Protein AF-A0A1X7UEL1-F1 (afdb_monomer)

Radius of gyration: 13.55 Å; Cα contacts (8 Å, |Δi|>4): 44; chains: 1; bounding box: 28×26×35 Å

Foldseek 3Di:
DPPPDVVCVCCVVVVHDDDDDDVVVDQAPPVPRDHCVVVVVVVVVVCVPDPPPPPD

Secondary structure (DSSP, 8-state):
-----GGGGGTTTTT-------TTT-SS-TTT----HHHHHHHHHHHHHSTT----

Organism: Amphimedon queenslandica (NCBI:txid400682)

pLDDT: mean 82.95, std 10.78, range [45.97, 92.69]

Structure (mmCIF, N/CA/C/O backbone):
data_AF-A0A1X7UEL1-F1
#
_entry.id   AF-A0A1X7UEL1-F1
#
loop_
_atom_site.group_PDB
_atom_site.id
_atom_site.type_symbol
_atom_site.label_atom_id
_atom_site.label_alt_id
_atom_site.label_comp_id
_atom_site.label_asym_id
_atom_site.label_entity_id
_atom_site.label_seq_id
_atom_site.pdbx_PDB_ins_code
_atom_site.Cartn_x
_atom_site.Cartn_y
_atom_site.Cartn_z
_atom_site.occupancy
_atom_site.B_iso_or_equiv
_atom_site.auth_seq_id
_atom_site.auth_comp_id
_atom_site.auth_asym_id
_atom_site.auth_atom_id
_atom_site.pdbx_PDB_model_num
ATOM 1 N N . MET A 1 1 ? 10.022 -9.158 -0.864 1.00 59.31 1 MET A N 1
ATOM 2 C CA . MET A 1 1 ? 8.637 -8.702 -1.109 1.00 59.31 1 MET A CA 1
ATOM 3 C C . MET A 1 1 ? 8.231 -7.829 0.067 1.00 59.31 1 MET A C 1
ATOM 5 O O . MET A 1 1 ? 8.278 -8.309 1.193 1.00 59.31 1 MET A O 1
ATOM 9 N N . SER A 1 2 ? 7.973 -6.545 -0.180 1.00 60.06 2 SER A N 1
ATOM 10 C CA . SER A 1 2 ? 7.781 -5.530 0.872 1.00 60.06 2 SER A CA 1
ATOM 11 C C . SER A 1 2 ? 6.364 -5.552 1.463 1.00 60.06 2 SER A C 1
ATOM 13 O O . SER A 1 2 ? 6.178 -5.345 2.659 1.00 60.06 2 SER A O 1
ATOM 15 N N . ASP A 1 3 ? 5.363 -5.914 0.655 1.00 64.88 3 ASP A N 1
ATOM 16 C CA . ASP A 1 3 ? 3.949 -5.666 0.977 1.00 64.88 3 ASP A CA 1
ATOM 17 C C . ASP A 1 3 ? 3.193 -6.922 1.434 1.00 64.88 3 ASP A C 1
ATOM 19 O O . ASP A 1 3 ? 2.057 -7.191 1.036 1.00 64.88 3 ASP A O 1
ATOM 23 N N . CYS A 1 4 ? 3.830 -7.725 2.291 1.00 68.00 4 CYS A N 1
ATOM 24 C CA . CYS A 1 4 ? 3.264 -8.966 2.834 1.00 68.00 4 CYS A CA 1
ATOM 25 C C . CYS A 1 4 ? 2.583 -8.764 4.197 1.00 68.00 4 CYS A C 1
ATOM 27 O O . CYS A 1 4 ? 2.780 -9.557 5.124 1.00 68.00 4 CYS A O 1
ATOM 29 N N . TRP A 1 5 ? 1.784 -7.704 4.365 1.00 79.06 5 TRP A N 1
ATOM 30 C CA . TRP A 1 5 ? 1.034 -7.547 5.611 1.00 79.06 5 TRP A CA 1
ATOM 31 C C . TRP A 1 5 ? 0.029 -8.693 5.773 1.00 79.06 5 TRP A C 1
ATOM 33 O O . TRP A 1 5 ? -0.770 -8.974 4.885 1.00 79.06 5 TRP A O 1
ATOM 43 N N . LYS A 1 6 ? 0.029 -9.345 6.942 1.00 81.12 6 LYS A N 1
ATOM 44 C CA . LYS A 1 6 ? -0.790 -10.538 7.218 1.00 81.12 6 LYS A CA 1
ATOM 45 C C . LYS A 1 6 ? -2.294 -10.328 6.991 1.00 81.12 6 LYS A C 1
ATOM 47 O O . LYS A 1 6 ? -2.998 -11.284 6.673 1.00 81.12 6 LYS A O 1
ATOM 52 N N . ALA A 1 7 ? -2.797 -9.100 7.141 1.00 81.75 7 ALA A N 1
ATOM 53 C CA . ALA A 1 7 ? -4.196 -8.775 6.859 1.00 81.75 7 ALA A CA 1
ATOM 54 C C . ALA A 1 7 ? -4.565 -8.993 5.378 1.00 81.75 7 ALA A C 1
ATOM 56 O O . ALA A 1 7 ? -5.697 -9.381 5.080 1.00 81.75 7 ALA A O 1
ATOM 57 N N . TYR A 1 8 ? -3.604 -8.835 4.462 1.00 85.19 8 TYR A N 1
ATOM 58 C CA . TYR A 1 8 ? -3.816 -8.983 3.023 1.00 85.19 8 TYR A CA 1
ATOM 59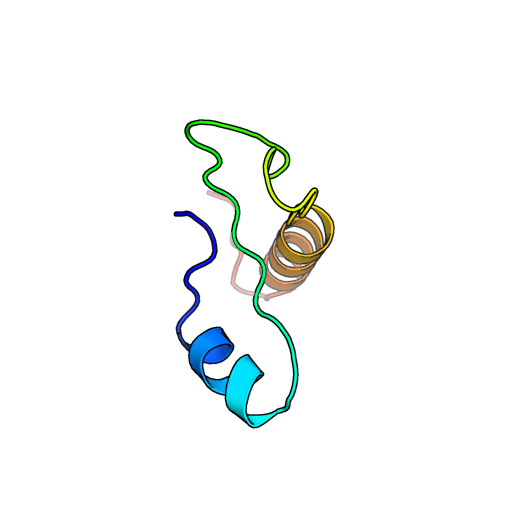 C C . TYR A 1 8 ? -4.094 -10.421 2.581 1.00 85.19 8 TYR A C 1
ATOM 61 O O . TYR A 1 8 ? -4.736 -10.630 1.555 1.00 85.19 8 TYR A O 1
ATOM 69 N N . ASN A 1 9 ? -3.769 -11.421 3.406 1.00 84.00 9 ASN A N 1
ATOM 70 C CA . ASN A 1 9 ? -4.111 -12.824 3.138 1.00 84.00 9 ASN A CA 1
ATOM 71 C C . ASN A 1 9 ? -5.627 -13.053 2.990 1.00 84.00 9 ASN A C 1
ATOM 73 O O . ASN A 1 9 ? -6.053 -14.030 2.378 1.00 84.00 9 ASN A O 1
ATOM 77 N N . LYS A 1 10 ? -6.456 -12.165 3.553 1.00 88.50 10 LYS A N 1
ATOM 78 C CA . LYS A 1 10 ? -7.919 -12.246 3.455 1.00 88.50 10 LYS A CA 1
ATOM 79 C C . LYS A 1 10 ? -8.483 -11.552 2.212 1.00 88.50 10 LYS A C 1
ATOM 81 O O . LYS A 1 10 ? -9.651 -11.761 1.903 1.00 88.50 10 LYS A O 1
ATOM 86 N N . LEU A 1 11 ? -7.686 -10.772 1.475 1.00 88.69 11 LEU A N 1
ATOM 87 C CA . LEU A 1 11 ? -8.164 -10.021 0.306 1.00 88.69 11 LEU A CA 1
ATOM 88 C C . LEU A 1 11 ? -8.747 -10.938 -0.767 1.00 88.69 11 LEU A C 1
ATOM 90 O O . LEU A 1 11 ? -9.823 -10.656 -1.286 1.00 88.69 11 LEU A O 1
ATOM 94 N N . GLN A 1 12 ? -8.111 -12.086 -1.012 1.00 86.50 12 GLN A N 1
ATOM 95 C CA . GLN A 1 12 ? -8.630 -13.076 -1.958 1.00 86.50 12 GLN A CA 1
ATOM 96 C C . GLN A 1 12 ? -10.024 -13.590 -1.563 1.00 86.50 12 GLN A C 1
ATOM 98 O O . GLN A 1 12 ? -10.887 -13.758 -2.424 1.00 86.50 12 GLN A O 1
ATOM 103 N N . GLN A 1 13 ? -10.280 -13.778 -0.263 1.00 91.50 13 GLN A N 1
ATOM 104 C CA . GLN A 1 13 ? -11.593 -14.202 0.250 1.00 91.50 13 GLN A CA 1
ATOM 105 C C . GLN A 1 13 ? -12.655 -13.115 0.046 1.00 91.50 13 GLN A C 1
ATOM 107 O O . GLN A 1 13 ? -13.819 -13.417 -0.202 1.00 91.50 13 GLN A O 1
ATOM 112 N N . LEU A 1 14 ? -12.233 -11.851 0.085 1.00 92.25 14 LEU A N 1
ATOM 113 C CA . LEU A 1 14 ? -13.054 -10.674 -0.189 1.00 92.25 14 LEU A CA 1
ATOM 114 C C . LEU A 1 14 ? -13.158 -10.341 -1.689 1.00 92.25 14 LEU A C 1
ATOM 116 O O . LEU A 1 14 ? -13.692 -9.294 -2.037 1.00 92.25 14 LEU A O 1
ATOM 120 N N . ARG A 1 15 ? -12.672 -11.220 -2.580 1.00 92.69 15 ARG A N 1
ATOM 121 C CA . ARG A 1 15 ? -12.643 -11.023 -4.044 1.00 92.69 15 ARG A CA 1
ATOM 122 C C . ARG A 1 15 ? -11.765 -9.853 -4.511 1.00 92.69 15 ARG A C 1
ATOM 124 O O . ARG A 1 15 ? -11.904 -9.405 -5.646 1.00 92.69 15 ARG A O 1
ATOM 131 N N . TYR A 1 16 ? -10.820 -9.412 -3.684 1.00 89.31 16 TYR A N 1
ATOM 132 C CA . TYR A 1 16 ? -9.783 -8.459 -4.074 1.00 89.31 16 TYR A CA 1
ATOM 133 C C . TYR A 1 16 ? -8.514 -9.189 -4.525 1.00 89.31 16 TYR A C 1
ATOM 135 O O . TYR A 1 16 ? -8.087 -10.176 -3.918 1.00 89.31 16 TYR A O 1
ATOM 143 N N . ARG A 1 17 ? -7.886 -8.686 -5.593 1.00 87.38 17 ARG A N 1
ATOM 144 C CA . ARG A 1 17 ? -6.559 -9.130 -6.028 1.00 87.38 17 ARG A CA 1
ATOM 145 C C . ARG A 1 17 ? -5.506 -8.408 -5.194 1.00 87.38 17 ARG A C 1
ATOM 147 O O . ARG A 1 17 ? -5.512 -7.183 -5.133 1.00 87.38 17 ARG A O 1
ATOM 154 N N . HIS A 1 18 ? -4.613 -9.169 -4.569 1.00 85.75 18 HIS A N 1
ATOM 155 C CA . HIS A 1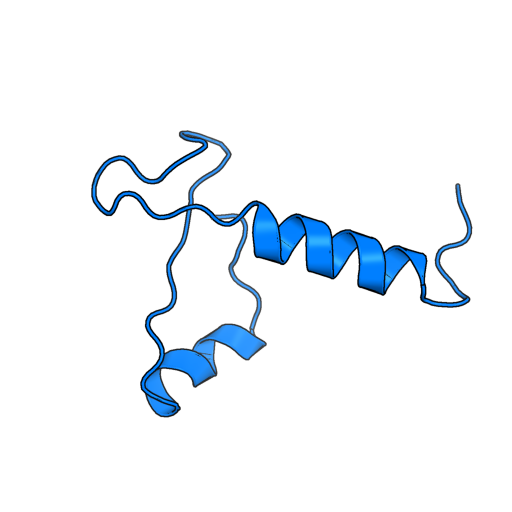 18 ? -3.447 -8.607 -3.892 1.00 85.75 18 HIS A CA 1
ATOM 156 C C . HIS A 1 18 ? -2.297 -8.484 -4.891 1.00 85.75 18 HIS A C 1
ATOM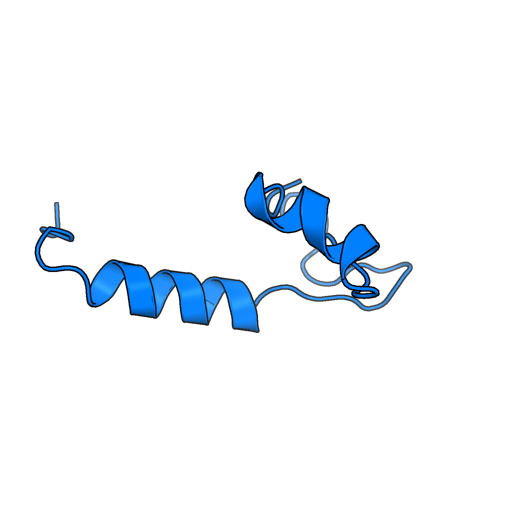 158 O O . HIS A 1 18 ? -1.751 -9.503 -5.311 1.00 85.75 18 HIS A O 1
ATOM 164 N N . GLY A 1 19 ? -1.989 -7.256 -5.305 1.00 86.38 19 GLY A N 1
ATOM 165 C CA . GLY A 1 19 ? -0.806 -6.944 -6.106 1.00 86.38 19 GLY A CA 1
ATOM 166 C C . GLY A 1 19 ? 0.413 -6.790 -5.203 1.00 86.38 19 GLY A C 1
ATOM 167 O O . GLY A 1 19 ? 0.316 -6.241 -4.105 1.00 86.38 19 GLY A O 1
ATOM 168 N N . THR A 1 20 ? 1.562 -7.288 -5.647 1.00 85.38 20 THR A N 1
ATOM 169 C CA . THR A 1 20 ? 2.806 -7.244 -4.870 1.00 85.38 20 THR A CA 1
ATOM 170 C C . THR A 1 20 ? 3.956 -6.770 -5.734 1.00 85.38 20 THR A C 1
ATOM 172 O O . THR A 1 20 ? 4.136 -7.273 -6.844 1.00 85.38 20 THR A O 1
ATOM 175 N N . VAL A 1 21 ? 4.773 -5.872 -5.186 1.00 86.81 21 VAL A N 1
ATOM 176 C CA . VAL A 1 21 ? 5.993 -5.383 -5.831 1.00 86.81 21 VAL A CA 1
ATOM 177 C C . VAL A 1 21 ? 7.212 -5.821 -5.021 1.00 86.81 21 VAL A C 1
ATOM 179 O O . VAL A 1 21 ? 7.191 -5.934 -3.787 1.00 86.81 21 VAL A O 1
ATOM 182 N N . ASN A 1 22 ? 8.299 -6.129 -5.726 1.00 85.69 22 ASN A N 1
ATOM 183 C CA . ASN A 1 22 ? 9.595 -6.356 -5.110 1.00 85.69 22 ASN A CA 1
ATOM 184 C C . ASN A 1 22 ? 10.463 -5.099 -5.239 1.00 85.69 22 ASN A C 1
ATOM 186 O O . ASN A 1 22 ? 11.282 -5.015 -6.146 1.00 85.69 22 ASN A O 1
ATOM 190 N N . HIS A 1 23 ? 10.333 -4.164 -4.29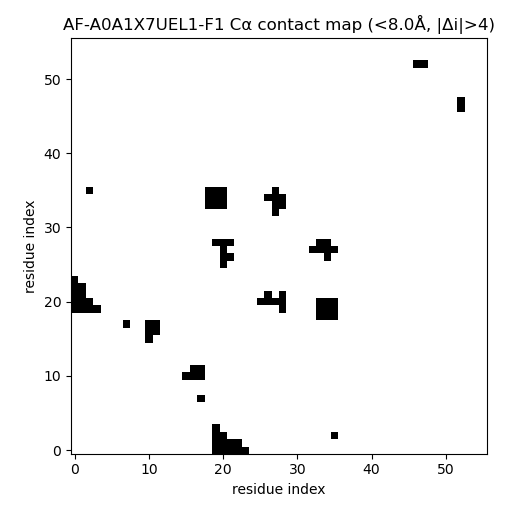4 1.00 83.12 23 HIS A N 1
ATOM 191 C CA . HIS A 1 23 ? 11.063 -2.881 -4.305 1.00 83.12 23 HIS A CA 1
ATOM 192 C C . HIS A 1 23 ? 12.591 -2.983 -4.255 1.00 83.12 23 HIS A C 1
ATOM 194 O O . HIS A 1 23 ? 13.276 -1.994 -4.489 1.00 83.12 23 HIS A O 1
ATOM 200 N N . SER A 1 24 ? 13.151 -4.162 -3.965 1.00 85.75 24 SER A N 1
ATOM 201 C CA . SER A 1 24 ? 14.594 -4.404 -4.114 1.00 85.75 24 SER A CA 1
ATOM 202 C C . SER A 1 24 ? 15.024 -4.610 -5.572 1.00 85.75 24 SER A C 1
ATOM 204 O O . SER A 1 24 ? 16.219 -4.632 -5.847 1.00 85.75 24 SER A O 1
ATOM 206 N N . VAL A 1 25 ? 14.071 -4.809 -6.483 1.00 86.31 25 VAL A N 1
ATOM 207 C CA . VAL A 1 25 ? 14.294 -5.132 -7.898 1.00 86.31 25 VAL A CA 1
ATOM 208 C C . VAL A 1 25 ? 13.655 -4.080 -8.797 1.00 86.31 25 VAL A C 1
ATOM 210 O O . VAL A 1 25 ? 14.303 -3.579 -9.709 1.00 86.31 25 VAL A O 1
ATOM 213 N N . GLU A 1 26 ? 12.399 -3.727 -8.536 1.00 88.00 26 GLU A N 1
ATOM 214 C CA . GLU A 1 26 ? 11.610 -2.844 -9.389 1.00 88.00 26 GLU A CA 1
ATOM 215 C C . GLU A 1 26 ? 10.630 -2.001 -8.567 1.00 88.00 26 GLU A C 1
ATOM 217 O O . GLU A 1 26 ? 10.194 -2.404 -7.492 1.00 88.00 26 GLU A O 1
ATOM 222 N N . PHE A 1 27 ? 10.283 -0.821 -9.080 1.00 85.88 27 PHE A N 1
ATOM 223 C CA . PHE A 1 27 ? 9.351 0.117 -8.436 1.00 85.88 27 PHE A CA 1
ATOM 224 C C . PHE A 1 27 ? 7.892 -0.065 -8.889 1.00 85.88 27 PHE A C 1
ATOM 226 O O . PHE A 1 27 ? 6.947 0.299 -8.187 1.00 85.88 27 PH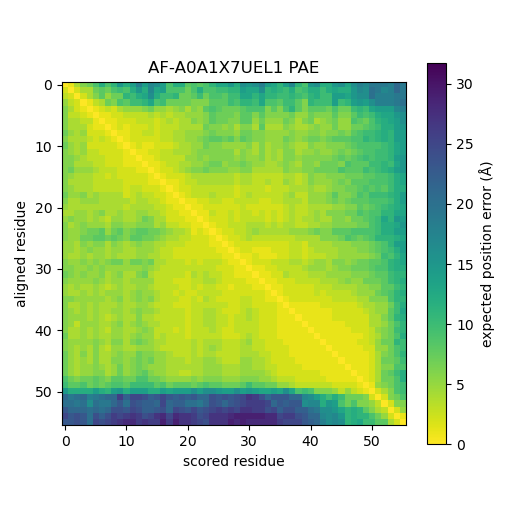E A O 1
ATOM 233 N N . VAL A 1 28 ? 7.722 -0.626 -10.083 1.00 89.75 28 VAL A N 1
ATOM 234 C CA . VAL A 1 28 ? 6.456 -1.040 -10.686 1.00 89.75 28 VAL A CA 1
ATOM 235 C C . VAL A 1 28 ? 6.676 -2.473 -11.137 1.00 89.75 28 VAL A C 1
ATOM 237 O O . VAL A 1 28 ? 7.729 -2.759 -11.702 1.00 89.75 28 VAL A O 1
ATOM 240 N N . ASN A 1 29 ? 5.718 -3.360 -10.882 1.00 88.94 29 ASN A N 1
ATOM 241 C CA . ASN A 1 29 ? 5.809 -4.737 -11.347 1.00 88.94 29 ASN A CA 1
ATOM 242 C C . ASN A 1 29 ? 5.813 -4.759 -12.883 1.00 88.94 29 ASN A C 1
ATOM 244 O O . ASN A 1 29 ? 4.844 -4.331 -13.506 1.00 88.94 29 ASN A O 1
ATOM 248 N N . SER A 1 30 ? 6.886 -5.249 -13.498 1.00 88.62 30 SER A N 1
ATOM 249 C CA . SER A 1 30 ? 7.040 -5.233 -14.959 1.00 88.62 30 SER A CA 1
ATOM 250 C C . SER A 1 30 ? 6.103 -6.212 -15.679 1.00 88.62 30 SER A C 1
ATOM 252 O O . SER A 1 30 ? 5.809 -6.025 -16.858 1.00 88.62 30 SER A O 1
ATOM 254 N N . GLU A 1 31 ? 5.626 -7.251 -14.988 1.00 89.38 31 GLU A N 1
ATOM 255 C CA . GLU A 1 31 ? 4.731 -8.276 -15.538 1.00 89.38 31 GLU A CA 1
ATOM 256 C C . GLU A 1 31 ? 3.255 -7.869 -15.442 1.00 89.38 31 GLU A C 1
ATOM 258 O O . GLU A 1 31 ? 2.477 -8.126 -16.361 1.00 89.38 31 GLU A O 1
ATOM 263 N N . THR A 1 32 ? 2.851 -7.238 -14.335 1.00 88.69 32 THR A N 1
ATOM 264 C CA . THR A 1 32 ? 1.444 -6.887 -14.068 1.00 88.69 32 THR A CA 1
ATOM 265 C C . THR A 1 32 ? 1.142 -5.397 -14.196 1.00 88.69 32 THR A C 1
ATOM 267 O O . THR A 1 32 ? -0.021 -5.027 -14.347 1.00 88.69 32 THR A O 1
ATOM 270 N N . GLY A 1 33 ? 2.162 -4.539 -14.140 1.00 89.81 33 GLY A N 1
ATOM 271 C CA . GLY A 1 33 ? 2.026 -3.082 -14.064 1.00 89.81 33 GLY A CA 1
ATOM 272 C C . GLY A 1 33 ? 1.618 -2.560 -12.681 1.00 89.81 33 GLY A C 1
ATOM 273 O O . GLY A 1 33 ? 1.359 -1.365 -12.538 1.00 89.81 33 GLY A O 1
ATOM 274 N N . ASP A 1 34 ? 1.532 -3.425 -11.665 1.00 89.38 34 ASP A N 1
ATOM 275 C CA . ASP A 1 34 ? 1.080 -3.040 -10.326 1.00 89.38 34 ASP A CA 1
ATOM 276 C C . ASP A 1 34 ? 2.105 -2.149 -9.606 1.00 89.38 34 ASP A C 1
ATOM 278 O O . ASP A 1 34 ? 3.318 -2.342 -9.707 1.00 89.38 34 ASP A O 1
ATOM 282 N N . HIS A 1 35 ? 1.611 -1.205 -8.803 1.00 89.62 35 HIS A N 1
ATOM 283 C CA . HIS A 1 35 ? 2.428 -0.369 -7.926 1.00 89.62 35 HIS A CA 1
ATOM 284 C C . HIS A 1 35 ? 1.758 -0.161 -6.560 1.00 89.62 35 HIS A C 1
ATOM 286 O O . HIS A 1 35 ? 0.533 -0.108 -6.450 1.00 89.62 35 HIS A O 1
ATOM 292 N N . THR A 1 36 ? 2.554 0.005 -5.501 1.00 88.50 36 THR A N 1
ATOM 293 C CA . THR A 1 36 ? 2.069 0.064 -4.102 1.00 88.50 36 THR A CA 1
ATOM 294 C C . THR A 1 36 ? 2.283 1.422 -3.419 1.00 88.50 36 THR A C 1
ATOM 296 O O . THR A 1 36 ? 1.902 1.606 -2.265 1.00 88.50 36 THR A O 1
ATOM 299 N N . GLN A 1 37 ? 2.786 2.427 -4.143 1.00 88.31 37 GLN A N 1
ATOM 300 C CA . GLN A 1 37 ? 3.107 3.765 -3.609 1.00 88.31 37 GLN A CA 1
ATOM 301 C C . GLN A 1 37 ? 1.940 4.441 -2.872 1.00 88.31 37 GLN A C 1
ATOM 303 O O . GLN A 1 37 ? 2.125 5.048 -1.817 1.00 88.31 37 GLN A O 1
ATOM 308 N N . THR A 1 38 ? 0.718 4.337 -3.403 1.00 89.00 38 THR A N 1
ATOM 309 C CA . THR A 1 38 ? -0.467 4.966 -2.798 1.00 89.00 38 THR A CA 1
ATOM 310 C C . THR A 1 38 ? -0.785 4.372 -1.428 1.00 89.00 38 THR A C 1
ATOM 312 O O . THR A 1 38 ? -1.049 5.115 -0.478 1.00 89.00 38 THR A O 1
ATOM 315 N N . ILE A 1 39 ? -0.746 3.040 -1.302 1.00 86.44 39 ILE A N 1
ATOM 316 C CA . ILE A 1 39 ? -1.039 2.377 -0.029 1.00 86.44 39 ILE A CA 1
ATOM 317 C C . ILE A 1 39 ? 0.100 2.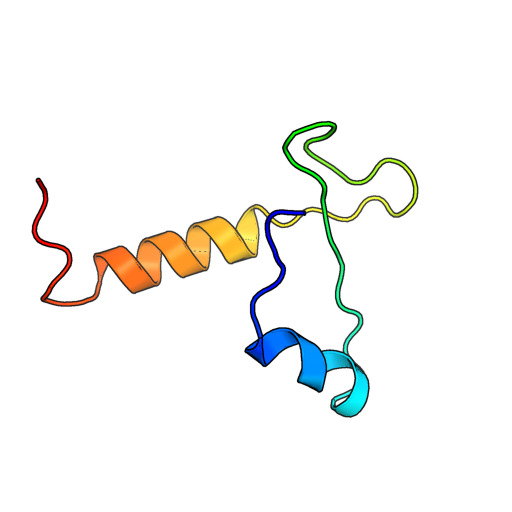589 0.972 1.00 86.44 39 ILE A C 1
ATOM 319 O O . ILE A 1 39 ? -0.167 2.840 2.143 1.00 86.44 39 ILE A O 1
ATOM 323 N N . GLU A 1 40 ? 1.354 2.614 0.518 1.00 86.44 40 GLU A N 1
ATOM 324 C CA . GLU A 1 40 ? 2.517 2.939 1.352 1.00 86.44 40 GLU A CA 1
ATOM 325 C C . GLU A 1 40 ? 2.445 4.358 1.919 1.00 86.44 40 GLU A C 1
ATOM 327 O O . GLU A 1 40 ? 2.613 4.548 3.126 1.00 86.44 40 GLU A O 1
ATOM 332 N N . SER A 1 41 ? 2.130 5.344 1.072 1.00 89.19 41 SER A N 1
ATOM 333 C CA . SER A 1 41 ? 1.927 6.735 1.485 1.00 89.19 41 SER A CA 1
ATOM 334 C C . SER A 1 41 ? 0.774 6.855 2.485 1.00 89.19 41 SER A C 1
ATOM 336 O O . SER A 1 41 ? 0.917 7.490 3.528 1.00 89.19 41 SER A O 1
ATOM 338 N N . THR A 1 42 ? -0.340 6.163 2.232 1.00 89.56 42 THR A N 1
ATOM 339 C CA . THR A 1 42 ? -1.486 6.130 3.152 1.00 89.56 42 THR A CA 1
ATOM 340 C C . THR A 1 42 ? -1.092 5.529 4.500 1.00 89.56 42 THR A C 1
ATOM 342 O O . THR A 1 42 ? -1.355 6.125 5.543 1.00 89.56 42 THR A O 1
ATOM 345 N N . CYS A 1 43 ? -0.407 4.383 4.508 1.00 86.06 43 CYS A N 1
ATOM 346 C CA . CYS A 1 43 ? 0.091 3.761 5.731 1.00 86.06 43 CYS A CA 1
ATOM 347 C C . CYS A 1 43 ? 1.075 4.670 6.472 1.00 86.06 43 CYS A C 1
ATOM 349 O O . CYS A 1 43 ? 1.041 4.722 7.700 1.00 86.06 43 CYS A O 1
ATOM 351 N N . HIS A 1 44 ? 1.952 5.380 5.761 1.00 88.00 44 HIS A N 1
ATOM 352 C CA . HIS A 1 44 ? 2.853 6.362 6.357 1.00 88.00 44 HIS A CA 1
ATOM 353 C C . HIS A 1 44 ? 2.075 7.490 7.046 1.00 88.00 44 HIS A C 1
ATOM 355 O O . HIS A 1 44 ? 2.304 7.741 8.226 1.00 88.00 44 HIS A O 1
ATOM 361 N N . SER A 1 45 ? 1.106 8.100 6.361 1.00 90.69 45 SER A N 1
ATOM 362 C CA . SER A 1 45 ? 0.253 9.153 6.927 1.00 90.69 45 SER A CA 1
ATOM 363 C C . SER A 1 45 ? -0.546 8.672 8.138 1.00 90.69 45 SER A C 1
ATOM 365 O O . SER A 1 45 ? -0.604 9.365 9.151 1.00 90.69 45 SER A O 1
ATOM 367 N N . VAL A 1 46 ? -1.109 7.460 8.080 1.00 89.38 46 VAL A N 1
ATOM 368 C CA . VAL A 1 46 ? -1.812 6.854 9.221 1.00 89.38 46 VAL A CA 1
ATOM 369 C C . VAL A 1 46 ? -0.857 6.658 10.397 1.00 89.38 46 VAL A C 1
ATOM 371 O O . VAL A 1 46 ? -1.189 7.062 11.506 1.00 89.38 46 VAL A O 1
ATOM 374 N N . LYS A 1 47 ? 0.345 6.109 10.177 1.00 86.31 47 LYS A N 1
ATOM 375 C CA . LYS A 1 47 ? 1.356 5.952 11.238 1.00 86.31 47 LYS A CA 1
ATOM 376 C C . LYS A 1 47 ? 1.752 7.294 11.853 1.00 86.31 47 LYS A C 1
ATOM 378 O O . LYS A 1 47 ? 1.793 7.392 13.072 1.00 86.31 47 LYS A O 1
ATOM 383 N N . ALA A 1 48 ? 1.977 8.315 11.028 1.00 89.69 48 ALA A N 1
ATOM 384 C CA . ALA A 1 48 ? 2.312 9.663 11.483 1.00 89.69 48 ALA A CA 1
ATOM 385 C C . ALA A 1 48 ? 1.1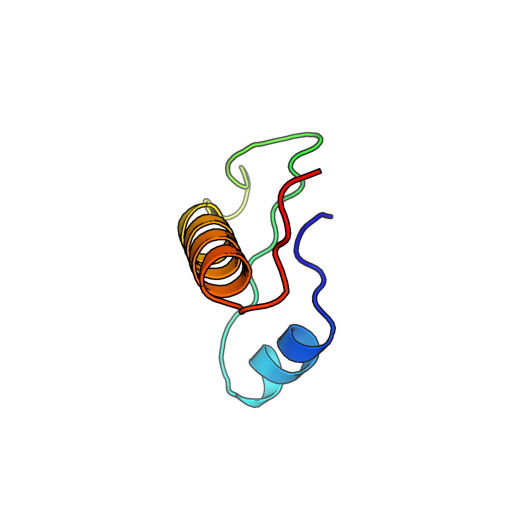75 10.321 12.286 1.00 89.69 48 ALA A C 1
ATOM 387 O O . ALA A 1 48 ? 1.436 11.139 13.160 1.00 89.69 48 ALA A O 1
ATOM 388 N N . SER A 1 49 ? -0.083 9.951 12.018 1.00 89.12 49 SER A N 1
ATOM 389 C CA . SER A 1 49 ? -1.242 10.436 12.777 1.00 89.12 49 SER A CA 1
ATOM 390 C C . SER A 1 49 ? -1.419 9.766 14.146 1.00 89.12 49 SER A C 1
ATOM 392 O O . SER A 1 49 ? -2.214 10.239 14.958 1.00 89.12 49 SER A O 1
ATOM 394 N N . LEU A 1 50 ? -0.706 8.665 14.422 1.00 88.38 50 LEU A N 1
ATOM 395 C CA . LEU A 1 50 ? -0.800 7.986 15.709 1.00 88.38 50 LEU A CA 1
ATOM 396 C C . LEU A 1 50 ? -0.016 8.761 16.780 1.00 88.38 50 LEU A C 1
ATOM 398 O O . LEU A 1 50 ? 1.133 9.134 16.547 1.00 88.38 50 LEU A O 1
ATOM 402 N N . PRO A 1 51 ? -0.573 8.921 17.995 1.00 80.12 51 PRO A N 1
ATOM 403 C CA . PRO A 1 51 ? 0.018 9.734 19.065 1.00 80.12 51 PRO A CA 1
ATOM 404 C C . PRO A 1 51 ? 1.372 9.223 19.595 1.00 80.12 51 PRO A C 1
ATOM 406 O O . PRO A 1 51 ? 1.986 9.884 20.425 1.00 80.12 51 PRO A O 1
ATOM 409 N N . LEU A 1 52 ? 1.835 8.055 19.138 1.00 68.44 52 LEU A N 1
ATOM 410 C CA . LEU A 1 52 ? 3.091 7.416 19.540 1.00 68.44 52 LEU A CA 1
ATOM 411 C C . LEU A 1 52 ? 4.151 7.389 18.433 1.00 68.44 52 LEU A C 1
ATOM 413 O O . LEU A 1 52 ? 5.193 6.761 18.623 1.00 68.44 52 LEU A O 1
ATOM 417 N N . TYR A 1 53 ? 3.937 8.059 17.296 1.00 61.72 53 TYR A N 1
ATOM 418 C CA . TYR A 1 53 ? 5.036 8.308 16.361 1.00 61.72 53 TYR A CA 1
ATOM 419 C C . TYR A 1 53 ? 5.899 9.462 16.890 1.00 61.72 53 TYR A C 1
ATOM 421 O O . TYR A 1 53 ? 5.973 10.544 16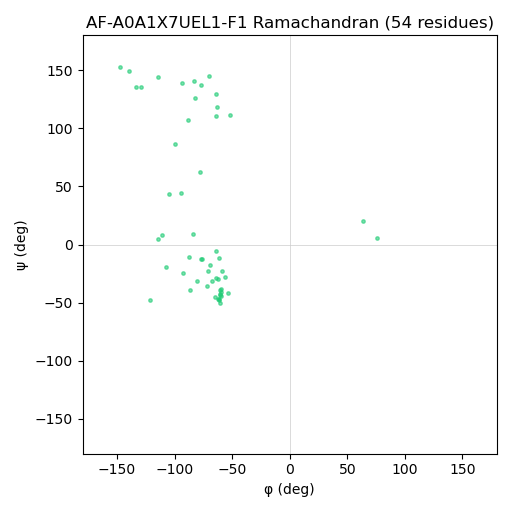.314 1.00 61.72 53 TYR A O 1
ATOM 429 N N . SER A 1 54 ? 6.499 9.240 18.060 1.00 55.59 54 SER A N 1
ATOM 430 C CA . SER A 1 54 ? 7.547 10.085 18.605 1.00 55.59 54 SER A CA 1
ATOM 431 C C . SER A 1 54 ? 8.726 9.992 17.649 1.00 55.59 54 SER A 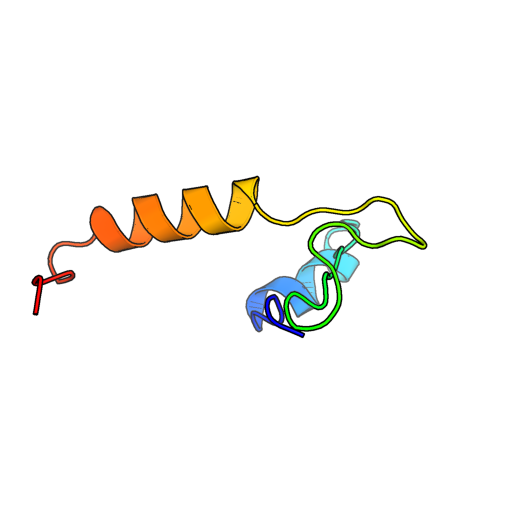C 1
ATOM 433 O O . SER A 1 54 ? 9.346 8.937 17.527 1.00 55.59 54 SER A O 1
ATOM 435 N N . THR A 1 55 ? 8.997 11.082 16.945 1.00 54.81 55 THR A N 1
ATOM 436 C CA . THR A 1 55 ? 10.199 11.267 16.139 1.00 54.81 55 THR A CA 1
ATOM 437 C C . THR A 1 55 ? 11.424 10.973 17.012 1.00 54.81 55 THR A C 1
ATOM 439 O O . THR A 1 55 ? 11.689 11.716 17.957 1.00 54.81 55 THR A O 1
ATOM 442 N N . GLN A 1 56 ? 12.131 9.878 16.731 1.00 45.97 56 GLN A N 1
ATOM 443 C CA . GLN A 1 56 ? 13.547 9.725 17.072 1.00 45.97 56 GLN A CA 1
ATOM 444 C C . GLN A 1 56 ? 14.361 9.831 15.792 1.00 45.97 56 GLN A C 1
ATOM 446 O O . GLN A 1 56 ? 13.884 9.299 14.763 1.00 45.97 56 GLN A O 1
#

Solvent-accessible surface area (backbone atoms only — not comparable to full-atom values): 3715 Å² total; per-residue (Å²): 112,77,74,72,56,77,75,57,74,51,31,59,82,72,75,39,84,83,78,76,41,43,71,93,79,37,83,47,28,89,89,80,67,42,68,59,65,70,61,52,52,49,51,49,54,54,50,66,69,39,97,76,61,69,87,124

Sequence (56 aa):
MSDCWKAYNKLQQLRYRHGTVNHSVEFVNSETGDHTQTIESTCHSVKASLPLYSTQ

Mean predicted aligned error: 6.52 Å

InterPro domains:
  IPR053164 IS1016-like transposase [PTHR47163] (2-48)